Protein AF-A0A353B080-F1 (afdb_monomer)

Sequence (103 aa):
MQAGEYPLTVALQKPRFRGESNLGHPSHTFDDVRKCAARLWQRSASEIAAQPADLEQTTLRLLLRHPPAELALGWGVIYKAVDYRISSIDERDTDRLVTLEPR

Mean predicted aligned error: 9.7 Å

Foldseek 3Di:
DPPPALPDKKFKWDWDPPPDDVPPDRDGDTDRDDIWRKDWDDDDPVRVVPDDPVCVPFKTKIKTAQDPPPDDFQIWIQDPNFIWTFHDWDDDPRIIITITGGD

Nearest PDB structures (foldseek):
  2kz4-assembly1_A  TM=7.480E-01  e=1.264E-03  Shigella flexneri
  7z4w-assembly1_1  TM=7.268E-01  e=3.916E-03  Bacillus subtilis
  2pp6-assembly1_A  TM=7.935E-01  e=2.872E-02  Salmonella enterica subsp. enterica serovar Typhimurium str. LT2
  8fvh-assembly1_B  TM=6.095E-01  e=3.031E-02  Pseudomonas phage vB_PaeM_E217
  3gs9-assembly1_A  TM=7.521E-01  e=2.346E-01  Listeria monocytogenes EGD-e

Structure (mmCIF, N/CA/C/O backbone):
data_AF-A0A353B080-F1
#
_entry.id   AF-A0A353B080-F1
#
loop_
_atom_site.group_PDB
_atom_site.id
_atom_site.type_symbol
_atom_site.label_atom_id
_atom_site.label_alt_id
_atom_site.label_comp_id
_atom_site.label_asym_id
_atom_site.label_entity_id
_atom_site.label_seq_id
_atom_site.pdbx_PDB_ins_code
_atom_site.Cartn_x
_atom_site.Cartn_y
_atom_site.Cartn_z
_atom_site.occupancy
_atom_site.B_iso_or_equiv
_atom_site.auth_seq_id
_atom_site.auth_comp_id
_atom_site.auth_asym_id
_atom_site.auth_atom_id
_atom_site.pdbx_PDB_model_num
ATOM 1 N N . MET A 1 1 ? -24.177 -5.755 7.915 1.00 42.47 1 MET A N 1
ATOM 2 C CA . MET A 1 1 ? -22.816 -5.953 7.375 1.00 42.47 1 MET A CA 1
ATOM 3 C C . MET A 1 1 ? -22.410 -4.648 6.720 1.00 42.47 1 MET A C 1
ATOM 5 O O . MET A 1 1 ? -22.962 -4.310 5.683 1.00 42.47 1 MET A O 1
ATOM 9 N N . GLN A 1 2 ? -21.578 -3.845 7.381 1.00 39.62 2 GLN A N 1
ATOM 10 C CA . GLN A 1 2 ? -21.123 -2.571 6.828 1.00 39.62 2 GLN A CA 1
ATOM 11 C C . GLN A 1 2 ? -20.073 -2.922 5.771 1.00 39.62 2 GLN A C 1
ATOM 13 O O . GLN A 1 2 ? -18.948 -3.280 6.114 1.00 39.62 2 GLN A O 1
ATOM 18 N N . ALA A 1 3 ? -20.475 -2.955 4.499 1.00 46.22 3 ALA A N 1
ATOM 19 C CA . ALA A 1 3 ? -19.535 -3.056 3.394 1.00 46.22 3 ALA A CA 1
ATOM 20 C C . ALA A 1 3 ? -18.609 -1.845 3.519 1.00 46.22 3 ALA A C 1
ATOM 22 O O . ALA A 1 3 ? -19.036 -0.724 3.265 1.00 46.22 3 ALA A O 1
ATOM 23 N N . GLY A 1 4 ? -17.397 -2.050 4.039 1.00 57.03 4 GLY A N 1
ATOM 24 C CA . GLY A 1 4 ? -16.442 -0.967 4.220 1.00 57.03 4 GLY A CA 1
ATOM 25 C C . GLY A 1 4 ? -16.219 -0.312 2.866 1.00 57.03 4 GLY A C 1
ATOM 26 O O . GLY A 1 4 ? -15.761 -0.970 1.939 1.00 57.03 4 GLY A O 1
ATOM 27 N N . GLU A 1 5 ? -16.618 0.944 2.719 1.00 73.31 5 GLU A N 1
ATOM 28 C CA . GLU A 1 5 ? -16.470 1.648 1.453 1.00 73.31 5 GLU A CA 1
ATOM 29 C C . GLU A 1 5 ? -14.974 1.820 1.140 1.00 73.31 5 GLU A C 1
ATOM 31 O O . GLU A 1 5 ? -14.160 2.086 2.031 1.00 73.31 5 GLU A O 1
ATOM 36 N N . TYR A 1 6 ? -14.606 1.654 -0.133 1.00 80.94 6 TYR A N 1
ATOM 37 C CA . TYR A 1 6 ? -13.262 1.923 -0.661 1.00 80.94 6 TYR A CA 1
ATOM 38 C C . TYR A 1 6 ? -13.355 3.173 -1.539 1.00 80.94 6 TYR A C 1
ATOM 40 O O . TYR A 1 6 ? -13.407 3.052 -2.763 1.00 80.94 6 TYR A O 1
ATOM 48 N N . PRO A 1 7 ? -13.461 4.376 -0.943 1.00 82.56 7 PRO A N 1
ATOM 49 C CA . PRO A 1 7 ? -13.742 5.598 -1.692 1.00 82.56 7 PRO A CA 1
ATOM 50 C C 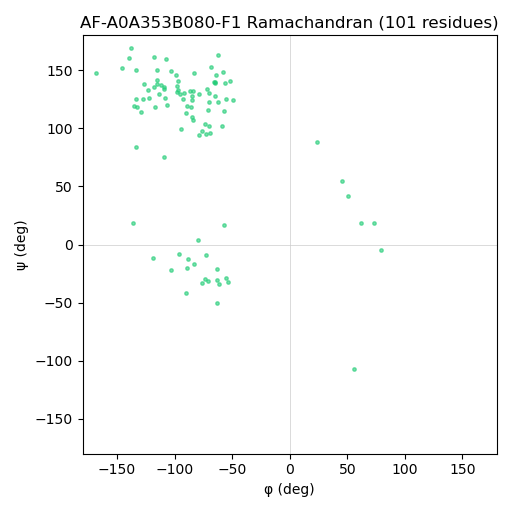. PRO A 1 7 ? -12.547 6.073 -2.528 1.00 82.56 7 PRO A C 1
ATOM 52 O O . PRO A 1 7 ? -12.678 7.014 -3.307 1.00 82.56 7 PRO A O 1
ATOM 55 N N . LEU A 1 8 ? -11.366 5.473 -2.351 1.00 87.31 8 LEU A N 1
ATOM 56 C CA . LEU A 1 8 ? -10.138 5.897 -3.008 1.00 87.31 8 LEU A CA 1
ATOM 57 C C . LEU A 1 8 ? -9.803 4.960 -4.162 1.00 87.31 8 LEU A C 1
ATOM 59 O O . LEU A 1 8 ? -10.061 3.761 -4.120 1.00 87.31 8 LEU A O 1
ATOM 63 N N . THR A 1 9 ? -9.165 5.509 -5.187 1.00 89.06 9 THR A N 1
ATOM 64 C CA . THR A 1 9 ? -8.507 4.731 -6.236 1.00 89.06 9 THR A CA 1
ATOM 65 C C . THR A 1 9 ? -7.044 5.137 -6.270 1.00 89.06 9 THR A C 1
ATOM 67 O O . THR A 1 9 ? -6.741 6.324 -6.375 1.00 89.06 9 THR A O 1
ATOM 70 N N . VAL A 1 10 ? -6.145 4.161 -6.176 1.00 90.19 10 VAL A N 1
ATOM 71 C CA . VAL A 1 10 ? -4.693 4.371 -6.262 1.00 90.19 10 VAL A CA 1
ATOM 72 C C . VAL A 1 10 ? -4.127 3.674 -7.486 1.00 90.19 10 VAL A C 1
ATOM 74 O O . VAL A 1 10 ? -4.672 2.659 -7.925 1.00 90.19 10 VAL A O 1
ATOM 77 N N . ALA A 1 11 ? -3.047 4.212 -8.047 1.00 90.81 11 ALA A N 1
ATOM 78 C CA . ALA A 1 11 ? -2.311 3.541 -9.112 1.00 90.81 11 ALA A CA 1
ATOM 79 C C . ALA A 1 11 ? -1.140 2.760 -8.512 1.00 90.81 11 ALA A C 1
ATOM 81 O O . ALA A 1 11 ? -0.373 3.303 -7.719 1.00 90.81 11 ALA A O 1
ATOM 82 N N . LEU A 1 12 ? -1.033 1.486 -8.878 1.00 90.88 12 LEU A N 1
ATOM 83 C CA . LEU A 1 12 ? 0.048 0.598 -8.475 1.00 90.88 12 LEU A CA 1
ATOM 84 C C . LEU A 1 12 ? 1.097 0.541 -9.581 1.00 90.88 12 LEU A C 1
ATOM 86 O O . LEU A 1 12 ? 0.775 0.294 -10.747 1.00 90.88 12 LEU A O 1
ATOM 90 N N . GLN A 1 13 ? 2.347 0.716 -9.178 1.00 89.19 13 GLN A N 1
ATOM 91 C CA . GLN A 1 13 ? 3.500 0.776 -10.054 1.00 89.19 13 GLN A CA 1
ATOM 92 C C . GLN A 1 13 ? 4.459 -0.370 -9.754 1.00 89.19 13 GLN A C 1
ATOM 94 O O . GLN A 1 13 ? 5.009 -0.471 -8.655 1.00 89.19 13 GLN A O 1
ATOM 99 N N . LYS A 1 14 ? 4.692 -1.238 -10.738 1.00 86.19 14 LYS A N 1
ATOM 100 C CA . LYS A 1 14 ? 5.630 -2.352 -10.581 1.00 86.19 14 LYS A CA 1
ATOM 101 C C . LYS A 1 14 ? 7.048 -1.871 -10.884 1.00 86.19 14 LYS A C 1
ATOM 103 O O . LYS A 1 14 ? 7.264 -1.308 -11.959 1.00 86.19 14 LYS A O 1
ATOM 108 N N . PRO A 1 15 ? 8.023 -2.107 -9.991 1.00 78.75 15 PRO A N 1
ATOM 109 C CA . PRO A 1 15 ? 9.405 -1.761 -10.260 1.00 78.75 15 PRO A CA 1
ATOM 110 C C . PRO A 1 15 ? 9.929 -2.702 -11.346 1.00 78.75 15 PRO A C 1
ATOM 112 O O . PRO A 1 15 ? 9.901 -3.926 -11.185 1.00 78.75 15 PRO A O 1
ATOM 115 N N . ARG A 1 16 ? 10.414 -2.155 -12.464 1.00 71.19 16 ARG A N 1
ATOM 116 C CA . ARG A 1 16 ? 11.199 -2.937 -13.419 1.00 71.19 16 ARG A CA 1
ATOM 117 C C . ARG A 1 16 ? 12.647 -2.948 -12.969 1.00 71.19 16 ARG A C 1
ATOM 119 O O . ARG A 1 16 ? 13.363 -1.959 -13.107 1.00 71.19 16 ARG A O 1
ATOM 126 N N . PHE A 1 17 ? 13.103 -4.110 -12.522 1.00 59.34 17 PHE A N 1
ATOM 127 C CA . PHE A 1 17 ? 14.522 -4.428 -12.561 1.00 59.34 17 PHE A CA 1
ATOM 128 C C . PHE A 1 17 ? 14.849 -4.837 -13.992 1.00 59.34 17 PHE A C 1
ATOM 130 O O . PHE A 1 17 ? 14.623 -5.976 -14.398 1.00 59.34 17 PHE A O 1
ATOM 137 N N . ARG A 1 18 ? 15.311 -3.881 -14.800 1.00 53.31 18 ARG A N 1
ATOM 138 C CA . ARG A 1 18 ? 15.876 -4.216 -16.103 1.00 53.31 18 ARG A CA 1
ATOM 139 C C . ARG A 1 18 ? 17.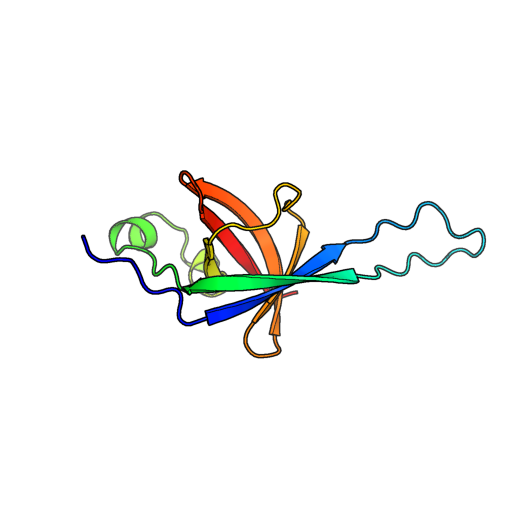243 -4.836 -15.829 1.00 53.31 18 ARG A C 1
ATOM 141 O O . ARG A 1 18 ? 18.170 -4.121 -15.457 1.00 53.31 18 ARG A O 1
ATOM 148 N N . GLY A 1 19 ? 17.331 -6.161 -15.948 1.00 48.16 19 GLY A N 1
ATOM 149 C CA . GLY A 1 19 ? 18.613 -6.850 -16.037 1.00 48.16 19 GLY A CA 1
ATOM 150 C C . GLY A 1 19 ? 19.463 -6.158 -17.099 1.00 48.16 19 GLY A C 1
ATOM 151 O O . GLY A 1 19 ? 18.977 -5.914 -18.202 1.00 48.16 19 GLY A O 1
ATOM 152 N N . GLU A 1 20 ? 20.653 -5.743 -16.674 1.00 45.47 20 GLU A N 1
ATOM 153 C CA . GLU A 1 20 ? 21.796 -5.271 -17.457 1.00 45.47 20 GLU A CA 1
ATOM 154 C C . GLU A 1 20 ? 21.455 -4.707 -18.847 1.00 45.47 20 GLU A C 1
ATOM 156 O O . GLU A 1 20 ? 21.511 -5.385 -19.871 1.00 45.47 20 GLU A O 1
ATOM 161 N N . SER A 1 21 ? 21.158 -3.404 -18.909 1.00 44.84 21 SER A N 1
ATOM 162 C CA . SER A 1 21 ? 21.430 -2.666 -20.144 1.00 44.84 21 SER A CA 1
ATOM 163 C C . SER A 1 21 ? 22.944 -2.709 -20.378 1.00 44.84 21 SER A C 1
ATOM 165 O O . SER A 1 21 ? 23.692 -2.194 -19.547 1.00 44.84 21 SER A O 1
A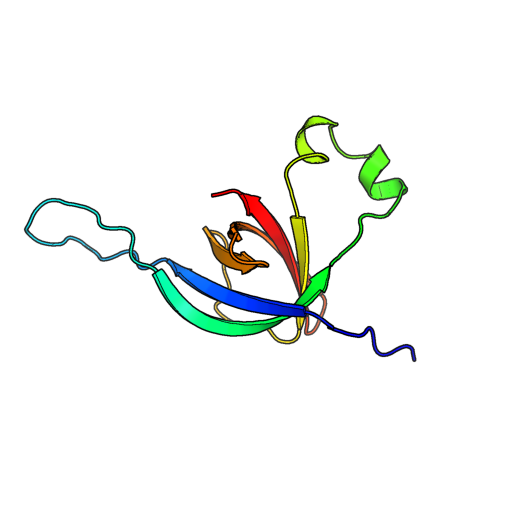TOM 167 N N . ASN A 1 22 ? 23.383 -3.218 -21.534 1.00 51.06 22 ASN A N 1
ATOM 168 C CA . ASN A 1 22 ? 24.769 -3.200 -22.049 1.00 51.06 22 ASN A CA 1
ATOM 169 C C . ASN A 1 22 ? 25.402 -1.786 -22.187 1.00 51.06 22 ASN A C 1
ATOM 171 O O . ASN A 1 22 ? 26.386 -1.612 -22.897 1.00 51.06 22 ASN A O 1
ATOM 175 N N . LEU A 1 23 ? 24.834 -0.757 -21.549 1.00 59.50 23 LEU A N 1
ATOM 176 C CA . LEU A 1 23 ? 25.214 0.654 -21.650 1.00 59.50 23 LEU A CA 1
ATOM 177 C C . LEU A 1 23 ? 25.270 1.384 -20.288 1.00 59.50 23 LEU A C 1
ATOM 179 O O . LEU A 1 23 ? 25.265 2.608 -20.247 1.00 59.50 23 LEU A O 1
ATOM 183 N N . GLY A 1 24 ? 25.349 0.661 -19.164 1.00 48.25 24 GLY A N 1
ATOM 184 C CA . GLY A 1 24 ? 25.936 1.213 -17.930 1.00 48.25 24 GLY A CA 1
ATOM 185 C C . GLY A 1 24 ? 25.132 2.251 -17.134 1.00 48.25 24 GLY A C 1
ATOM 186 O O . GLY A 1 24 ? 25.712 2.914 -16.281 1.00 48.25 24 GLY A O 1
ATOM 187 N N . HIS A 1 25 ? 23.816 2.379 -17.330 1.00 48.19 25 HIS A N 1
ATOM 188 C CA . HIS A 1 25 ? 22.973 3.198 -16.447 1.00 48.19 25 HIS A CA 1
ATOM 189 C C . HIS A 1 25 ? 21.740 2.417 -15.964 1.00 48.19 25 HIS A C 1
ATOM 191 O O . HIS A 1 25 ? 20.878 2.076 -16.782 1.00 48.19 25 HIS A O 1
ATOM 197 N N . PRO A 1 26 ? 21.617 2.121 -14.653 1.00 49.19 26 PRO A N 1
ATOM 198 C CA . PRO A 1 26 ? 20.412 1.518 -14.102 1.00 49.19 26 PRO A CA 1
ATOM 199 C C . PRO A 1 26 ? 19.294 2.567 -14.056 1.00 49.19 26 PRO A C 1
ATOM 201 O O . PRO A 1 26 ? 19.182 3.351 -13.118 1.00 49.19 26 PRO A O 1
ATOM 204 N N . SER A 1 27 ? 18.449 2.604 -15.083 1.00 49.09 27 SER A N 1
ATOM 205 C CA . SER A 1 27 ? 17.211 3.385 -15.045 1.00 49.09 27 SER A CA 1
ATOM 206 C C . SER A 1 27 ? 16.121 2.562 -14.357 1.00 49.09 27 SER A C 1
ATOM 208 O O . SER A 1 27 ? 15.605 1.601 -14.930 1.00 49.09 27 SER A O 1
ATOM 210 N N . HIS A 1 28 ? 15.765 2.935 -13.126 1.00 53.44 28 HIS A N 1
ATOM 211 C CA . HIS A 1 28 ? 14.611 2.377 -12.418 1.00 53.44 28 HIS A CA 1
ATOM 212 C C . HIS A 1 28 ? 13.339 2.873 -13.117 1.00 53.44 28 HIS A C 1
ATOM 214 O O . HIS A 1 28 ? 12.887 3.990 -12.884 1.00 53.44 28 HIS A O 1
ATOM 220 N N . THR A 1 29 ? 12.790 2.066 -14.022 1.00 62.25 29 THR A N 1
ATOM 221 C CA . THR A 1 29 ? 11.525 2.376 -14.704 1.00 62.25 29 THR A CA 1
ATOM 222 C C . THR A 1 29 ? 10.388 1.652 -13.990 1.00 62.25 29 THR A C 1
ATOM 224 O O . THR A 1 29 ? 10.557 0.527 -13.522 1.00 62.25 29 THR A O 1
ATOM 227 N N . PHE A 1 30 ? 9.240 2.306 -13.848 1.00 63.72 30 PHE A N 1
ATOM 228 C CA . PHE A 1 30 ? 8.041 1.707 -13.269 1.00 63.72 30 PHE A CA 1
ATOM 229 C C . PHE A 1 30 ? 7.023 1.493 -14.383 1.00 63.72 30 PHE A C 1
ATOM 231 O O . PHE A 1 30 ? 6.834 2.380 -15.212 1.00 63.72 30 PHE A O 1
ATOM 238 N N . ASP A 1 31 ? 6.384 0.327 -14.414 1.00 66.50 31 ASP A N 1
ATOM 239 C CA . ASP A 1 31 ? 5.176 0.153 -15.220 1.00 66.50 31 ASP A CA 1
ATOM 240 C C . ASP A 1 31 ? 3.969 0.594 -14.402 1.00 66.50 31 ASP A C 1
ATOM 242 O O . ASP A 1 31 ? 3.805 0.139 -13.266 1.00 66.50 31 ASP A O 1
ATOM 246 N N . ASP A 1 32 ? 3.091 1.407 -14.985 1.00 63.56 32 ASP A N 1
ATOM 247 C CA . ASP A 1 32 ? 1.746 1.595 -14.449 1.00 63.56 32 ASP A CA 1
ATOM 248 C C . ASP A 1 32 ? 0.958 0.305 -14.682 1.00 63.56 32 ASP A C 1
ATOM 250 O O . ASP A 1 32 ? 0.527 0.002 -15.794 1.00 63.56 32 ASP A O 1
ATOM 254 N N . VAL A 1 33 ? 0.814 -0.501 -13.631 1.00 66.12 33 VAL A N 1
ATOM 255 C CA . VAL A 1 33 ? 0.258 -1.851 -13.768 1.00 66.12 33 VAL A CA 1
ATOM 256 C C . VAL A 1 33 ? -1.251 -1.843 -13.605 1.00 66.12 33 VAL A C 1
ATOM 258 O O . VAL A 1 33 ? -1.951 -2.544 -14.338 1.00 66.12 33 VAL A O 1
ATOM 261 N N . ARG A 1 34 ? -1.792 -1.088 -12.636 1.00 80.38 34 ARG A N 1
ATOM 262 C CA . ARG A 1 34 ? -3.232 -1.158 -12.355 1.00 80.38 34 ARG A CA 1
ATOM 263 C C . ARG A 1 34 ? -3.743 -0.058 -11.437 1.00 80.38 34 ARG A C 1
ATOM 265 O O . ARG A 1 34 ? -3.072 0.328 -10.486 1.00 80.38 34 ARG A O 1
ATOM 272 N N . LYS A 1 35 ? -4.995 0.353 -11.649 1.00 87.56 35 LYS A N 1
ATOM 273 C CA . LYS A 1 35 ? -5.777 1.097 -10.652 1.00 87.56 35 LYS A CA 1
ATOM 274 C C . LYS A 1 35 ? -6.434 0.117 -9.677 1.00 87.56 35 LYS A C 1
ATOM 276 O O . LYS A 1 35 ? -7.034 -0.865 -10.112 1.00 87.56 35 LYS A O 1
ATOM 281 N N . CYS A 1 36 ? -6.325 0.380 -8.380 1.00 88.00 36 CYS A N 1
ATOM 282 C CA . CYS A 1 36 ? -6.876 -0.456 -7.315 1.00 88.00 36 CYS 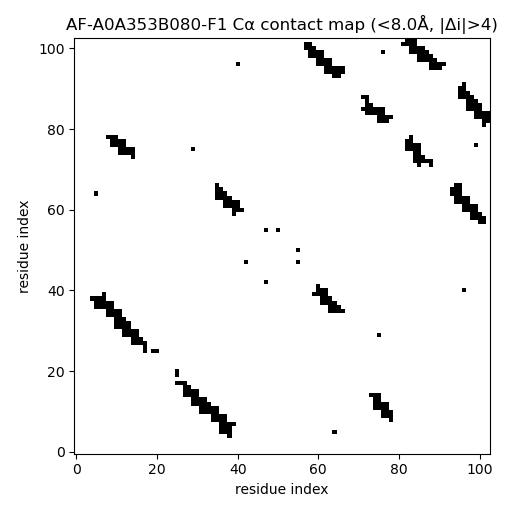A CA 1
ATOM 283 C C . CYS A 1 36 ? -7.758 0.387 -6.388 1.00 88.00 36 CYS A C 1
ATOM 285 O O . CYS A 1 36 ? -7.406 1.521 -6.051 1.00 88.00 36 CYS A O 1
ATOM 287 N N . ALA A 1 37 ? -8.909 -0.163 -5.995 1.00 90.94 37 ALA A N 1
ATOM 288 C CA . ALA A 1 37 ? -9.772 0.462 -5.003 1.00 90.94 37 ALA A CA 1
ATOM 289 C C . ALA A 1 37 ? -9.118 0.346 -3.622 1.00 90.94 37 ALA A C 1
ATOM 291 O O . ALA A 1 37 ? -8.631 -0.717 -3.237 1.00 90.94 37 ALA A O 1
ATOM 292 N N . ALA A 1 38 ? -9.104 1.444 -2.881 1.00 91.50 38 ALA A N 1
ATOM 293 C CA . ALA A 1 38 ? -8.421 1.550 -1.608 1.00 91.50 38 ALA A CA 1
ATOM 294 C C . ALA A 1 38 ? -9.254 2.334 -0.592 1.00 91.50 38 ALA A C 1
ATOM 296 O O . ALA A 1 38 ? -10.131 3.132 -0.933 1.00 91.50 38 ALA A O 1
ATOM 297 N N . ARG A 1 39 ? -8.932 2.144 0.683 1.00 90.12 39 ARG A N 1
ATOM 298 C CA . ARG A 1 39 ? -9.355 3.031 1.770 1.00 90.12 39 ARG A CA 1
ATOM 299 C C . ARG A 1 39 ? -8.177 3.341 2.672 1.00 90.12 39 ARG A C 1
ATOM 301 O O . ARG A 1 39 ? -7.286 2.509 2.843 1.00 90.12 39 ARG A O 1
ATOM 308 N N . LEU A 1 40 ? -8.196 4.523 3.279 1.00 88.06 40 LEU A N 1
ATOM 309 C CA . LEU A 1 40 ? -7.248 4.847 4.338 1.00 88.06 40 LEU A CA 1
ATOM 310 C C . LEU A 1 40 ? -7.500 3.928 5.528 1.00 88.06 40 LEU A C 1
ATOM 312 O O . LEU A 1 40 ? -8.627 3.807 6.010 1.00 88.06 40 LEU A O 1
ATOM 316 N N . TRP A 1 41 ? -6.441 3.273 5.986 1.00 85.62 41 TRP A N 1
ATOM 317 C CA . TRP A 1 41 ? -6.474 2.524 7.225 1.00 85.62 41 TRP A CA 1
ATOM 318 C C . TRP A 1 41 ? -5.970 3.427 8.342 1.00 85.62 41 TRP A C 1
ATOM 320 O O . TRP A 1 41 ? -4.766 3.634 8.504 1.00 85.62 41 TRP A O 1
ATOM 330 N N . GLN A 1 42 ? -6.909 4.002 9.090 1.00 74.56 42 GLN A N 1
ATOM 331 C CA . GLN A 1 42 ? -6.572 4.742 10.296 1.00 74.56 42 GLN A CA 1
ATOM 332 C C . GLN A 1 42 ? -6.090 3.759 11.357 1.00 74.56 42 GLN A C 1
ATOM 334 O O . GLN A 1 42 ? -6.722 2.733 11.609 1.00 74.56 42 GLN A O 1
ATOM 339 N N . ARG A 1 43 ? -4.940 4.075 11.949 1.00 72.19 43 ARG A N 1
ATOM 340 C CA . ARG A 1 43 ? -4.396 3.321 13.073 1.00 72.19 43 ARG A CA 1
ATOM 341 C C . ARG A 1 43 ? -5.327 3.482 14.266 1.00 72.19 43 ARG A C 1
ATOM 343 O O . ARG A 1 43 ? -5.830 4.571 14.537 1.00 72.19 43 ARG A O 1
ATOM 350 N N . SER A 1 44 ? -5.527 2.392 14.982 1.00 68.00 44 SER A N 1
ATOM 351 C CA . SER A 1 44 ? -6.243 2.393 16.252 1.00 68.00 44 SER A CA 1
ATOM 352 C C . SER A 1 44 ? -5.418 3.143 17.305 1.00 68.00 44 SER A C 1
ATOM 354 O O . SER A 1 44 ? -4.189 3.106 17.253 1.00 68.00 44 SER A O 1
ATOM 356 N N . ALA A 1 45 ? -6.053 3.737 18.321 1.00 65.31 45 ALA A N 1
ATOM 357 C CA . ALA A 1 45 ? -5.338 4.367 19.444 1.00 65.31 45 ALA A CA 1
ATOM 358 C C . ALA A 1 45 ? -4.326 3.414 20.120 1.00 65.31 45 ALA A C 1
ATOM 360 O O . ALA A 1 45 ? -3.254 3.831 20.549 1.00 65.31 45 ALA A O 1
ATOM 361 N N . SER A 1 46 ? -4.630 2.114 20.149 1.00 65.88 46 SER A N 1
ATOM 362 C CA . SER A 1 46 ? -3.734 1.073 20.666 1.00 65.88 46 SER A CA 1
ATOM 363 C C . SER A 1 46 ? -2.518 0.799 19.770 1.00 65.88 46 SER A C 1
ATOM 365 O O . SER A 1 46 ? -1.463 0.445 20.281 1.00 65.88 46 SER A O 1
ATOM 367 N N . GLU A 1 47 ? -2.641 0.962 18.448 1.00 64.94 47 GLU A N 1
ATOM 368 C CA . GLU A 1 47 ? -1.518 0.799 17.509 1.00 64.94 47 GLU A CA 1
ATOM 369 C C . GLU A 1 47 ? -0.576 2.007 17.546 1.00 64.94 47 GLU A C 1
ATOM 371 O O . GLU A 1 47 ? 0.629 1.853 17.367 1.00 64.94 47 GLU A O 1
ATOM 376 N N . ILE A 1 48 ? -1.138 3.192 17.793 1.00 66.88 48 ILE A N 1
ATOM 377 C CA . ILE A 1 48 ? -0.410 4.447 18.002 1.00 66.88 48 ILE A CA 1
ATOM 378 C C . ILE A 1 48 ? 0.464 4.344 19.256 1.00 66.88 48 ILE A C 1
ATOM 380 O O . ILE A 1 48 ? 1.671 4.538 19.185 1.00 66.88 48 ILE A O 1
ATOM 384 N N . ALA A 1 49 ? -0.114 3.917 20.383 1.00 65.69 49 ALA A N 1
ATOM 385 C CA . ALA A 1 49 ? 0.604 3.799 21.654 1.00 65.69 49 ALA A CA 1
ATOM 386 C C . ALA A 1 49 ? 1.764 2.780 21.642 1.00 65.69 49 ALA A C 1
ATOM 388 O O . ALA A 1 49 ? 2.651 2.852 22.489 1.00 65.69 49 ALA A O 1
ATOM 389 N N . ALA A 1 50 ? 1.749 1.822 20.711 1.00 66.44 50 ALA A N 1
ATOM 390 C CA . ALA A 1 50 ? 2.763 0.776 20.592 1.00 66.44 50 ALA A CA 1
ATOM 391 C C . ALA A 1 50 ? 3.870 1.098 19.571 1.00 66.44 50 ALA A C 1
ATOM 393 O O . ALA A 1 50 ? 4.838 0.340 19.480 1.00 66.44 50 ALA A O 1
ATOM 394 N N . GLN A 1 51 ? 3.743 2.177 18.788 1.00 62.72 51 GLN A N 1
ATOM 395 C CA . GLN A 1 51 ? 4.742 2.552 17.789 1.00 62.72 51 GLN A CA 1
ATOM 396 C C . GLN A 1 51 ? 5.683 3.654 18.286 1.00 62.72 51 GLN A C 1
ATOM 398 O O . GLN A 1 51 ? 5.267 4.552 19.015 1.00 62.72 51 GLN A O 1
ATOM 403 N N . PRO A 1 52 ? 6.961 3.620 17.872 1.00 61.88 52 PRO A N 1
ATOM 404 C CA . PRO A 1 52 ? 7.876 4.724 18.124 1.00 61.88 52 PRO A CA 1
ATOM 405 C C . PRO A 1 52 ? 7.405 5.980 17.371 1.00 61.88 52 PRO A C 1
ATOM 407 O O . PRO A 1 52 ? 6.993 5.897 16.213 1.00 61.88 52 PRO A O 1
ATOM 410 N N . ALA A 1 53 ? 7.496 7.141 18.026 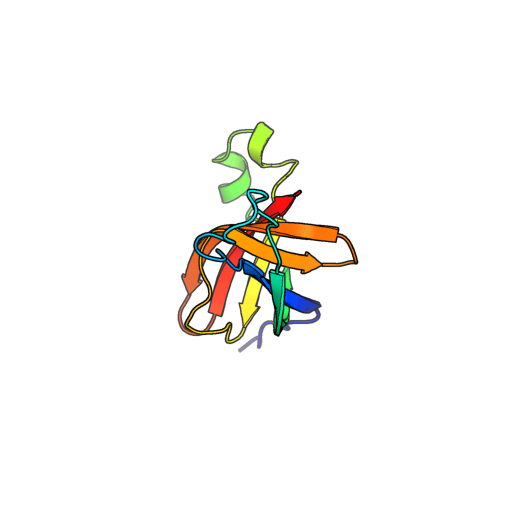1.00 60.75 53 ALA A N 1
ATOM 411 C CA . ALA A 1 53 ? 6.967 8.422 17.540 1.00 60.75 53 ALA A CA 1
ATOM 412 C C . ALA A 1 53 ? 7.473 8.830 16.137 1.00 60.75 53 ALA A C 1
ATOM 414 O O . ALA A 1 53 ? 6.741 9.468 15.383 1.00 60.75 53 ALA A O 1
ATOM 415 N N . ASP A 1 54 ? 8.683 8.411 15.748 1.00 57.44 54 ASP A N 1
ATOM 416 C CA . ASP A 1 54 ? 9.253 8.654 14.412 1.00 57.44 54 ASP A CA 1
ATOM 417 C C . ASP A 1 54 ? 8.465 7.985 13.269 1.00 57.44 54 ASP A C 1
ATOM 419 O O . ASP A 1 54 ? 8.402 8.507 12.157 1.00 57.44 54 ASP A O 1
ATOM 423 N N . LEU A 1 55 ? 7.823 6.841 13.528 1.00 57.47 55 LEU A N 1
ATOM 424 C CA . LEU A 1 55 ? 7.063 6.079 12.528 1.00 57.47 55 LEU A CA 1
ATOM 425 C C . LEU A 1 55 ? 5.633 6.605 12.330 1.00 57.47 55 LEU A C 1
ATOM 427 O O . LEU A 1 55 ? 4.987 6.276 11.328 1.00 57.47 55 LEU A O 1
ATOM 431 N N . GLU A 1 56 ? 5.123 7.408 13.268 1.00 56.38 56 GLU A N 1
ATOM 432 C CA . GLU A 1 56 ? 3.770 7.970 13.209 1.00 56.38 56 GLU A CA 1
ATOM 433 C C . GLU A 1 56 ? 3.619 9.091 12.180 1.00 56.38 56 GLU A C 1
ATOM 435 O O . GLU A 1 56 ? 2.535 9.259 11.622 1.00 56.38 5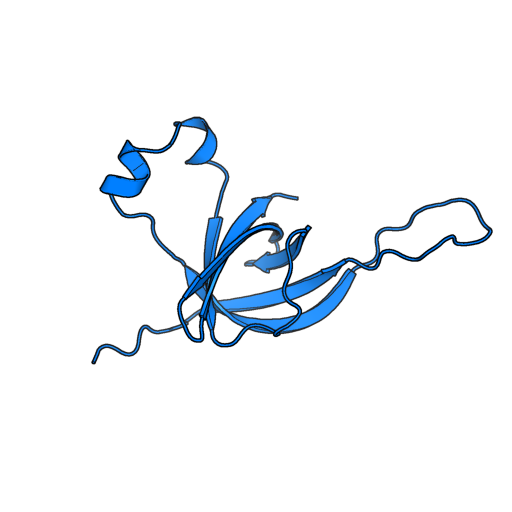6 GLU A O 1
ATOM 440 N N . GLN A 1 57 ? 4.682 9.850 11.907 1.00 55.97 57 GLN A N 1
ATOM 441 C CA . GLN A 1 57 ? 4.568 11.084 11.124 1.00 55.97 57 GLN A CA 1
ATOM 442 C C . GLN A 1 57 ? 4.719 10.890 9.611 1.00 55.97 57 GLN A C 1
ATOM 444 O O . GLN A 1 57 ? 4.262 11.732 8.841 1.00 55.97 57 GLN A O 1
ATOM 449 N N . THR A 1 58 ? 5.328 9.791 9.163 1.00 63.88 58 THR A N 1
ATOM 450 C CA . THR A 1 58 ? 5.754 9.639 7.759 1.00 63.88 58 THR A CA 1
ATOM 451 C C . THR A 1 58 ? 5.108 8.483 7.012 1.00 63.88 58 THR A C 1
ATOM 453 O O . THR A 1 58 ? 5.215 8.442 5.790 1.00 63.88 58 THR A O 1
ATOM 456 N N . THR A 1 59 ? 4.408 7.564 7.683 1.00 74.88 59 THR A N 1
ATOM 457 C CA . THR A 1 59 ? 3.902 6.349 7.025 1.00 74.88 59 THR A CA 1
ATOM 458 C C . THR A 1 59 ? 2.386 6.352 6.838 1.00 74.88 59 THR A C 1
ATOM 460 O O . THR A 1 59 ? 1.605 6.509 7.778 1.00 74.88 59 THR A O 1
ATOM 463 N N . LEU A 1 60 ? 1.949 6.137 5.597 1.00 86.12 60 LEU A N 1
ATOM 464 C CA . LEU A 1 60 ? 0.539 6.062 5.214 1.00 86.12 60 LEU A CA 1
ATOM 465 C C . LEU A 1 60 ? 0.116 4.591 5.123 1.00 86.12 60 LEU A C 1
ATOM 467 O O . LEU A 1 60 ? 0.838 3.783 4.554 1.00 86.12 60 LEU A O 1
ATOM 471 N N . ARG A 1 61 ? -1.055 4.211 5.645 1.00 89.81 61 ARG A N 1
ATOM 472 C CA . ARG A 1 61 ? -1.575 2.839 5.496 1.00 89.81 61 ARG A CA 1
ATOM 473 C C . ARG A 1 61 ? -2.832 2.824 4.642 1.00 89.81 61 ARG A C 1
ATOM 475 O O . ARG A 1 61 ? -3.771 3.581 4.896 1.00 89.81 61 ARG A O 1
ATOM 482 N N . LEU A 1 62 ? -2.858 1.951 3.641 1.00 91.31 62 LEU A N 1
ATOM 483 C CA . LEU A 1 62 ? -4.001 1.760 2.753 1.00 91.31 62 LEU A CA 1
ATOM 484 C C . LEU A 1 62 ? -4.452 0.307 2.789 1.00 91.31 62 LEU A C 1
ATOM 486 O O . LEU A 1 62 ? -3.643 -0.599 2.637 1.00 91.31 62 LEU A O 1
ATOM 490 N N . LEU A 1 63 ? -5.752 0.084 2.935 1.00 92.69 63 LEU A N 1
ATOM 491 C CA . LEU A 1 63 ? -6.344 -1.223 2.681 1.00 92.69 63 LEU A CA 1
ATOM 492 C C . LEU A 1 63 ? -6.764 -1.277 1.212 1.00 92.69 63 LEU A C 1
ATOM 494 O O . LEU A 1 63 ? -7.653 -0.530 0.796 1.00 92.69 63 LEU A O 1
ATOM 498 N N . LEU A 1 64 ? -6.098 -2.128 0.439 1.00 91.94 64 LEU A N 1
ATOM 499 C CA . LEU A 1 64 ? -6.346 -2.358 -0.979 1.00 91.94 64 LEU A CA 1
ATOM 500 C C . LEU A 1 64 ? -7.344 -3.500 -1.150 1.00 91.94 64 LEU A C 1
ATOM 502 O O . LEU A 1 64 ? -7.145 -4.579 -0.590 1.00 91.94 64 LEU A O 1
ATOM 506 N N . ARG A 1 65 ? -8.377 -3.283 -1.964 1.00 90.75 65 ARG A N 1
ATOM 507 C CA . ARG A 1 65 ? -9.375 -4.303 -2.285 1.00 90.75 65 ARG A CA 1
ATOM 508 C C . ARG A 1 65 ? -8.991 -5.058 -3.545 1.00 90.75 65 ARG A C 1
ATOM 510 O O . ARG A 1 65 ? -8.828 -4.440 -4.598 1.00 90.75 65 ARG A O 1
ATOM 517 N N . HIS A 1 66 ? -8.919 -6.385 -3.454 1.00 87.62 66 HIS A N 1
ATOM 518 C CA . HIS A 1 66 ? -8.523 -7.260 -4.565 1.00 87.62 66 HIS A CA 1
ATOM 519 C C . HIS A 1 66 ? -7.283 -6.745 -5.330 1.00 87.62 66 HIS A C 1
ATOM 521 O O . HIS A 1 66 ? -7.348 -6.530 -6.549 1.00 87.62 66 HIS A O 1
ATOM 527 N N . PRO A 1 67 ? -6.158 -6.484 -4.638 1.00 89.19 67 PRO A N 1
ATOM 528 C CA . PRO A 1 67 ? -4.930 -6.086 -5.312 1.00 89.19 67 PRO A CA 1
ATOM 529 C C . PRO A 1 67 ? -4.433 -7.196 -6.259 1.00 89.19 67 PRO A C 1
ATOM 531 O O . PRO A 1 67 ? -4.845 -8.352 -6.131 1.00 89.19 67 PRO A O 1
ATOM 534 N N . PRO A 1 68 ? -3.533 -6.875 -7.208 1.00 87.19 68 PRO A N 1
ATOM 535 C CA . PRO A 1 68 ? -2.850 -7.886 -8.013 1.00 87.19 68 PRO A CA 1
ATOM 536 C C . PRO A 1 68 ? -2.198 -8.953 -7.126 1.00 87.19 68 PRO A C 1
ATOM 538 O O . PRO A 1 68 ? -1.619 -8.623 -6.089 1.00 87.19 68 PRO A O 1
ATOM 541 N N . ALA A 1 69 ? -2.261 -10.219 -7.541 1.00 86.38 69 ALA A N 1
ATOM 542 C CA . ALA A 1 69 ? -1.687 -11.325 -6.774 1.00 86.38 69 ALA A CA 1
ATOM 543 C C . ALA A 1 69 ? -0.166 -11.160 -6.606 1.00 86.38 69 ALA A C 1
ATOM 545 O O . ALA A 1 69 ? 0.387 -11.469 -5.551 1.00 86.38 69 ALA A O 1
ATOM 546 N N . GLU A 1 70 ? 0.485 -10.594 -7.622 1.00 88.62 70 GLU A N 1
ATOM 547 C CA . GLU A 1 70 ? 1.913 -10.298 -7.669 1.00 88.62 70 GLU A CA 1
ATOM 548 C C . GLU A 1 70 ? 2.335 -9.025 -6.914 1.00 88.62 70 GLU A C 1
ATOM 550 O O . GLU A 1 70 ? 3.506 -8.644 -6.990 1.00 88.62 70 GLU A O 1
ATOM 555 N N . LEU A 1 71 ? 1.409 -8.340 -6.227 1.00 89.19 71 LEU A N 1
ATOM 556 C CA . LEU A 1 71 ? 1.742 -7.170 -5.414 1.00 89.19 71 LEU A CA 1
ATOM 557 C C . LEU A 1 71 ? 2.821 -7.542 -4.392 1.00 89.19 71 LEU A C 1
ATOM 559 O O . LEU A 1 71 ? 2.627 -8.465 -3.600 1.00 89.19 71 LEU A O 1
ATOM 563 N N . ALA A 1 72 ? 3.926 -6.798 -4.387 1.00 90.56 72 ALA A N 1
ATOM 564 C CA . ALA A 1 72 ? 5.078 -7.079 -3.541 1.00 90.56 72 ALA A CA 1
ATOM 565 C C . ALA A 1 72 ? 5.659 -5.808 -2.907 1.00 90.56 72 ALA A C 1
ATOM 567 O O . ALA A 1 72 ? 5.319 -4.681 -3.277 1.00 90.56 72 ALA A O 1
ATOM 568 N N . LEU A 1 73 ? 6.567 -6.003 -1.950 1.00 91.00 73 LEU A N 1
ATOM 569 C CA . LEU A 1 73 ? 7.348 -4.923 -1.350 1.00 91.00 73 LEU A CA 1
ATOM 570 C C . LEU A 1 73 ? 8.153 -4.173 -2.420 1.00 91.00 73 LEU A C 1
ATOM 572 O O . LEU A 1 73 ? 8.563 -4.743 -3.433 1.00 91.00 73 LEU A O 1
ATOM 576 N N . GLY A 1 74 ? 8.367 -2.877 -2.205 1.00 88.69 74 GLY A N 1
ATOM 577 C CA . GLY A 1 74 ? 9.088 -2.017 -3.144 1.00 88.69 74 GLY A CA 1
ATOM 578 C C . GLY A 1 74 ? 8.265 -1.540 -4.344 1.00 88.69 74 GLY A C 1
ATOM 579 O O . GLY A 1 74 ? 8.758 -0.712 -5.110 1.00 88.69 74 GLY A O 1
ATOM 580 N N . TRP A 1 75 ? 7.020 -2.002 -4.506 1.00 90.88 75 TRP A N 1
ATOM 581 C CA . TRP A 1 75 ? 6.105 -1.434 -5.495 1.00 90.88 75 TRP A CA 1
ATOM 582 C C . TRP A 1 75 ? 5.777 0.023 -5.182 1.00 90.88 75 TRP A C 1
ATOM 584 O O . TRP A 1 75 ? 5.715 0.425 -4.020 1.00 90.88 75 TRP A O 1
ATOM 594 N N . G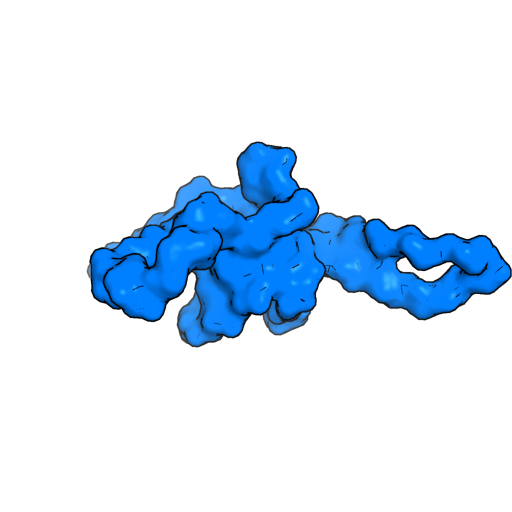LY A 1 76 ? 5.587 0.814 -6.234 1.00 90.88 76 GLY A N 1
ATOM 595 C CA . GLY A 1 76 ? 5.152 2.196 -6.131 1.00 90.88 76 GLY A CA 1
ATOM 596 C C . GLY A 1 76 ? 3.635 2.293 -5.985 1.00 90.88 76 GLY A C 1
ATOM 597 O O . GLY A 1 76 ? 2.892 1.475 -6.534 1.00 90.88 76 GLY A O 1
ATOM 598 N N . VAL A 1 77 ? 3.168 3.299 -5.256 1.00 91.19 77 VAL A N 1
ATOM 599 C CA . VAL A 1 77 ? 1.751 3.649 -5.150 1.00 91.19 77 VAL A CA 1
ATOM 600 C C . VAL A 1 77 ? 1.608 5.147 -5.351 1.00 91.19 77 VAL A C 1
ATOM 602 O O . VAL A 1 77 ? 2.114 5.919 -4.542 1.00 91.19 77 VAL A O 1
ATOM 605 N N . ILE A 1 78 ? 0.883 5.560 -6.390 1.00 89.44 78 ILE A N 1
ATOM 606 C CA . ILE A 1 78 ? 0.528 6.967 -6.580 1.00 89.44 78 ILE A CA 1
ATOM 607 C C . ILE A 1 78 ? -0.788 7.233 -5.860 1.00 89.44 78 ILE A C 1
ATOM 609 O O . ILE A 1 78 ? -1.836 6.670 -6.202 1.00 89.44 78 ILE A O 1
ATOM 613 N N . TYR A 1 79 ? -0.741 8.142 -4.892 1.00 86.81 79 TYR A N 1
ATOM 614 C CA . TYR A 1 79 ? -1.906 8.619 -4.162 1.00 86.81 79 TYR A CA 1
ATOM 615 C C . TYR A 1 79 ? -1.873 10.144 -4.072 1.00 86.81 79 TYR A C 1
ATOM 617 O O . TYR A 1 79 ? -0.892 10.720 -3.621 1.00 86.81 79 TYR A O 1
ATOM 625 N N . LYS A 1 80 ? -2.948 10.812 -4.518 1.00 83.75 80 LYS A N 1
ATOM 626 C CA . LYS A 1 80 ? -3.047 12.288 -4.563 1.00 83.75 80 LYS A CA 1
ATOM 627 C C . LYS A 1 80 ? -1.843 12.973 -5.240 1.00 83.75 80 LYS A C 1
ATOM 629 O O . LYS A 1 80 ? -1.379 14.002 -4.766 1.00 83.75 80 LYS A O 1
ATOM 634 N N . ALA A 1 81 ? -1.363 12.405 -6.349 1.00 83.38 81 ALA A N 1
ATOM 635 C CA . ALA A 1 81 ? -0.182 12.875 -7.088 1.00 83.38 81 ALA A CA 1
ATOM 636 C C . ALA A 1 81 ? 1.143 12.834 -6.297 1.00 83.38 81 ALA A C 1
ATOM 638 O O . ALA A 1 81 ? 2.109 13.478 -6.690 1.00 83.38 81 ALA A O 1
ATOM 639 N N . VAL A 1 82 ? 1.191 12.064 -5.208 1.00 86.12 82 VAL A N 1
ATOM 640 C CA . VAL A 1 82 ? 2.413 11.767 -4.459 1.00 86.12 82 VAL A CA 1
ATOM 641 C C . VAL A 1 82 ? 2.783 10.306 -4.680 1.00 86.12 82 VAL A C 1
ATOM 643 O O . VAL A 1 82 ? 1.922 9.421 -4.605 1.00 86.12 82 VAL A O 1
ATOM 646 N N . ASP A 1 83 ? 4.062 10.072 -4.954 1.00 88.38 83 ASP A N 1
ATOM 647 C CA . ASP A 1 83 ? 4.648 8.748 -5.100 1.00 88.38 83 ASP A CA 1
ATOM 648 C C . ASP A 1 83 ? 5.044 8.173 -3.742 1.00 88.38 83 ASP A C 1
ATOM 650 O O . ASP A 1 83 ? 5.841 8.741 -2.993 1.00 88.38 83 ASP A O 1
ATOM 654 N N . TYR A 1 84 ? 4.518 6.992 -3.454 1.00 90.62 84 TYR A N 1
ATOM 655 C CA . TYR A 1 84 ? 4.879 6.211 -2.286 1.00 90.62 84 TYR A CA 1
ATOM 656 C C . TYR A 1 84 ? 5.492 4.878 -2.690 1.00 90.62 84 TYR A C 1
ATOM 658 O O . TYR A 1 84 ? 5.305 4.399 -3.808 1.00 90.62 84 TYR A O 1
ATOM 666 N N . ARG A 1 85 ? 6.202 4.244 -1.762 1.00 91.62 85 ARG A N 1
ATOM 667 C CA . ARG A 1 85 ? 6.706 2.877 -1.874 1.00 91.62 85 ARG A CA 1
ATOM 668 C C . ARG A 1 85 ? 6.044 2.001 -0.828 1.00 91.62 85 ARG A C 1
ATOM 670 O O . ARG A 1 85 ? 5.951 2.392 0.331 1.00 91.62 85 ARG A O 1
ATOM 677 N N . ILE A 1 86 ? 5.657 0.793 -1.218 1.00 92.69 86 ILE A N 1
ATOM 678 C CA . ILE A 1 86 ? 5.180 -0.227 -0.287 1.00 92.69 86 ILE A CA 1
ATOM 679 C C . ILE A 1 86 ? 6.359 -0.747 0.538 1.00 92.69 86 ILE A C 1
ATOM 681 O O . ILE A 1 86 ? 7.270 -1.372 -0.013 1.00 92.69 86 ILE A O 1
ATOM 685 N N . SER A 1 87 ? 6.325 -0.509 1.848 1.00 91.00 87 SER A N 1
ATOM 686 C CA . SER A 1 87 ? 7.326 -0.999 2.803 1.00 91.00 87 SER A CA 1
ATOM 687 C C . SER A 1 87 ? 6.853 -2.197 3.622 1.00 91.00 87 SER A C 1
ATOM 689 O O . SER A 1 87 ? 7.680 -2.982 4.078 1.00 91.00 87 SER A O 1
ATOM 691 N N . SER A 1 88 ? 5.538 -2.396 3.749 1.00 91.19 88 SER A N 1
ATOM 692 C CA . SER A 1 88 ? 4.953 -3.591 4.367 1.00 91.19 88 SER A CA 1
ATOM 693 C C . SER A 1 88 ? 3.641 -3.988 3.691 1.00 91.19 88 SER A C 1
ATOM 695 O O . SER A 1 88 ? 2.930 -3.127 3.163 1.00 91.19 88 SER A O 1
ATOM 697 N N . ILE A 1 89 ? 3.323 -5.284 3.721 1.00 92.69 89 ILE A N 1
ATOM 698 C CA . ILE A 1 89 ? 2.071 -5.868 3.232 1.00 92.69 89 ILE A CA 1
ATOM 699 C C . ILE A 1 89 ? 1.572 -6.866 4.280 1.00 92.69 89 ILE A C 1
ATOM 701 O O . ILE A 1 89 ? 2.234 -7.865 4.543 1.00 92.69 89 ILE A O 1
ATOM 705 N N . ASP A 1 90 ? 0.382 -6.614 4.813 1.00 91.50 90 ASP A N 1
ATOM 706 C CA . ASP A 1 90 ? -0.372 -7.528 5.665 1.00 91.50 90 ASP A CA 1
ATOM 707 C C . ASP A 1 90 ? -1.556 -8.095 4.860 1.00 91.50 90 ASP A C 1
ATOM 709 O O . ASP A 1 90 ? -2.426 -7.347 4.395 1.00 91.50 90 ASP A O 1
ATOM 713 N N . GLU A 1 91 ? -1.618 -9.415 4.692 1.00 88.94 91 GLU A N 1
ATOM 714 C CA . GLU A 1 91 ? -2.740 -10.073 4.011 1.00 88.94 91 GLU A CA 1
ATOM 715 C C . GLU A 1 91 ? -3.954 -10.191 4.944 1.00 88.94 91 GLU A C 1
ATOM 717 O O . GLU A 1 91 ? -3.839 -10.648 6.082 1.00 88.94 91 GLU A O 1
ATOM 722 N N . ARG A 1 92 ? -5.129 -9.757 4.472 1.00 83.06 92 ARG A N 1
ATOM 723 C CA . ARG A 1 92 ? -6.398 -9.816 5.209 1.00 83.06 92 ARG A CA 1
ATOM 724 C C . ARG A 1 92 ? -7.498 -10.362 4.308 1.00 83.06 92 ARG A C 1
ATOM 726 O O . ARG A 1 92 ? -8.250 -9.604 3.697 1.00 83.06 92 ARG A O 1
ATOM 733 N N . ASP A 1 93 ? -7.561 -11.687 4.227 1.00 82.94 93 ASP A N 1
ATOM 734 C CA . ASP A 1 93 ? -8.476 -12.427 3.356 1.00 82.94 93 ASP A CA 1
ATOM 735 C C . ASP A 1 93 ? -8.324 -12.015 1.880 1.00 82.94 93 ASP A C 1
ATOM 737 O O . ASP A 1 93 ? -7.336 -12.347 1.228 1.00 82.94 93 ASP A O 1
ATOM 741 N N . THR A 1 94 ? -9.299 -11.282 1.338 1.00 83.25 94 THR A N 1
ATOM 742 C CA . THR A 1 94 ? -9.308 -10.804 -0.053 1.00 83.25 94 THR A CA 1
ATOM 743 C C . THR A 1 94 ? -8.624 -9.455 -0.247 1.00 83.25 94 THR A C 1
ATOM 745 O O . THR A 1 94 ? -8.389 -9.038 -1.387 1.00 83.25 94 THR A O 1
ATOM 748 N N . ASP A 1 95 ? -8.338 -8.765 0.850 1.00 89.19 95 ASP A N 1
ATOM 749 C CA . ASP A 1 95 ? -7.735 -7.446 0.859 1.00 89.19 95 ASP A CA 1
ATOM 750 C C . ASP A 1 95 ? -6.287 -7.524 1.329 1.00 89.19 95 ASP A C 1
ATOM 752 O O . ASP A 1 95 ? -5.865 -8.465 2.005 1.00 89.19 95 ASP A O 1
ATOM 756 N N . ARG A 1 96 ? -5.506 -6.497 0.996 1.00 90.88 96 ARG A N 1
ATOM 757 C CA . ARG A 1 96 ? -4.153 -6.346 1.537 1.00 90.88 96 ARG A CA 1
ATOM 758 C C . ARG A 1 96 ? -3.990 -4.973 2.145 1.00 90.88 96 ARG A C 1
ATOM 760 O O . ARG A 1 96 ? -4.236 -3.960 1.492 1.00 90.88 96 ARG A O 1
ATOM 767 N N . LEU A 1 97 ? -3.582 -4.943 3.404 1.00 92.06 97 LEU A N 1
ATOM 768 C CA . L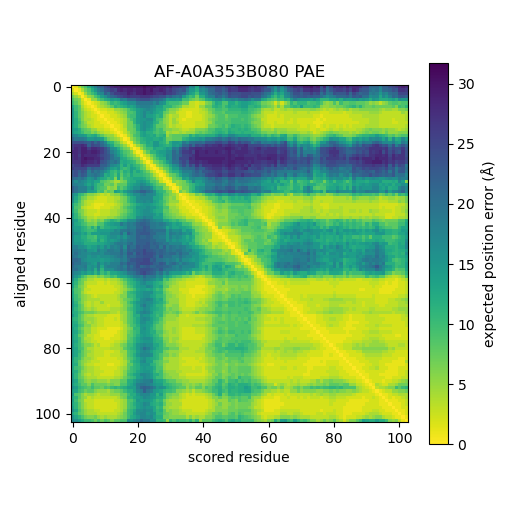EU A 1 97 ? -3.215 -3.722 4.092 1.00 92.06 97 LEU A CA 1
ATOM 769 C C . LEU A 1 97 ? -1.749 -3.436 3.791 1.00 92.06 97 LEU A C 1
ATOM 771 O O . LEU A 1 97 ? -0.877 -4.231 4.115 1.00 92.06 97 LEU A O 1
ATOM 775 N N . VAL A 1 98 ? -1.480 -2.308 3.150 1.00 92.38 98 VAL A N 1
ATOM 776 C CA . VAL A 1 98 ? -0.129 -1.902 2.775 1.00 92.38 98 VAL A CA 1
ATOM 777 C C . VAL A 1 98 ? 0.300 -0.691 3.585 1.00 92.38 98 VAL A C 1
ATOM 779 O O . VAL A 1 98 ? -0.481 0.246 3.773 1.00 92.38 98 VAL A O 1
ATOM 782 N N . THR A 1 99 ? 1.544 -0.708 4.049 1.00 91.94 99 THR A N 1
ATOM 783 C CA . THR A 1 99 ? 2.208 0.467 4.620 1.00 91.94 99 THR A CA 1
ATOM 784 C C . THR A 1 99 ? 3.057 1.111 3.539 1.00 91.94 99 THR A C 1
ATOM 786 O O . THR A 1 99 ? 3.776 0.433 2.804 1.00 91.94 99 THR A O 1
ATOM 789 N N . LEU A 1 100 ? 2.924 2.424 3.431 1.00 90.62 100 LEU A N 1
ATOM 790 C CA . LEU A 1 100 ? 3.504 3.259 2.404 1.00 90.62 100 LEU A CA 1
ATOM 791 C C . LEU A 1 100 ? 4.465 4.263 3.028 1.00 90.62 100 LEU A C 1
ATOM 793 O O . LEU A 1 100 ? 4.133 4.924 4.014 1.00 90.62 100 LEU A O 1
ATOM 797 N N . GLU A 1 101 ? 5.618 4.410 2.394 1.00 89.38 101 GLU A N 1
ATOM 798 C CA . GLU A 1 101 ? 6.639 5.404 2.715 1.00 89.38 101 GLU A CA 1
ATOM 799 C C . GLU A 1 101 ? 6.793 6.380 1.544 1.00 89.38 101 GLU A C 1
ATOM 801 O O . GLU A 1 101 ? 6.724 5.940 0.392 1.00 89.38 101 GLU A O 1
ATOM 806 N N . PRO A 1 102 ? 6.989 7.685 1.797 1.00 85.19 102 PRO A N 1
ATOM 807 C CA . PRO A 1 102 ? 7.318 8.649 0.754 1.00 85.19 102 PRO A CA 1
ATOM 808 C C . PRO A 1 102 ? 8.583 8.215 0.009 1.00 85.19 102 PRO A C 1
ATOM 810 O O . PR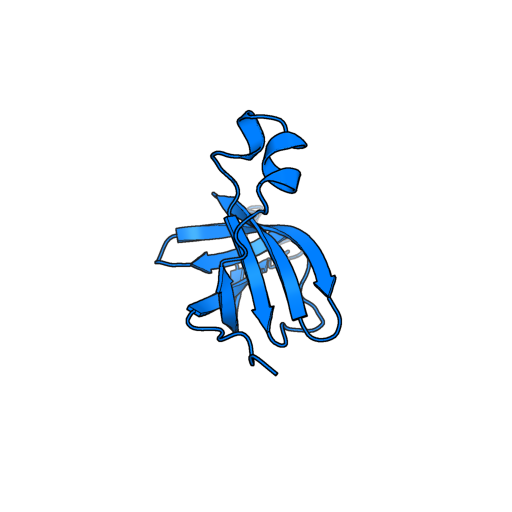O A 1 102 ? 9.528 7.721 0.630 1.00 85.19 102 PRO A O 1
ATOM 813 N N . ARG A 1 103 ? 8.577 8.369 -1.316 1.00 76.94 103 ARG A N 1
ATOM 814 C CA . ARG A 1 103 ? 9.746 8.123 -2.168 1.00 76.94 103 ARG A CA 1
ATOM 815 C C . ARG A 1 103 ? 10.560 9.378 -2.422 1.00 76.94 103 ARG A C 1
ATOM 817 O O . ARG A 1 103 ? 9.964 10.475 -2.428 1.00 76.94 103 ARG A O 1
#

Radius of gyration: 15.39 Å; Cα contacts (8 Å, |Δi|>4): 190; chains: 1; bounding box: 49×25×44 Å

pLDDT: mean 76.71, std 15.71, range [39.62, 92.69]

Solvent-accessible surface area (backbone atoms only — not comparable to full-atom values): 6173 Å² total; per-residue (Å²): 132,83,75,78,73,50,90,38,75,31,41,36,24,44,68,43,80,70,77,77,64,99,76,83,67,92,69,83,46,64,45,84,70,44,80,36,42,19,28,80,49,78,76,49,75,71,56,56,76,72,48,63,75,78,61,68,80,62,54,48,39,35,37,29,50,68,57,66,89,84,68,54,76,64,22,35,35,41,50,98,92,39,59,23,27,28,76,42,78,45,83,51,91,71,29,36,39,31,35,28,34,76,109

Secondary structure (DSSP, 8-state):
-------EEEEEEEEE-----TTS----EEEEEEEEEEEE-PPPHHHHHTS-HHHHTT-EEEEEES--TT--TT-EEEETTEEEEEEEEEEETTEEEEEEEE-